Protein AF-A0A1F4N3Q9-F1 (afdb_monomer_lite)

Foldseek 3Di:
DPAQLVCVPDPGVVSVVCVVVVVDDPVVSVLVSLQVQLVVCVVPDDPVVSLVVVCVVVVVADSVNSVCSNPDDPDDPVVVVVVVVVVVVVVVCVVVVD

Secondary structure (DSSP, 8-state):
--S-TTTTTS-HHHHHHHHHTT-S-HHHHHHHHHHHHHHHHHTTS-HHHHHHHHHHH-TTS-HHHHHHHHH-----HHHHHHHHHHHHHHHHHHHHT-

Sequence (98 aa):
MRGNPIREFVPDHLYFSLKSMGFLDERTIRDYYLKKKFENLRAQYSPRQIFGILQKEFPYICEDTIRKIIYTRRNTREEDEFNFSKESEEKWKVFAGL

Radius of gyration: 17.72 Å; chains: 1; bounding box: 36×23×58 Å

Structure (mmCIF, N/CA/C/O backbone):
data_AF-A0A1F4N3Q9-F1
#
_entry.id   AF-A0A1F4N3Q9-F1
#
loop_
_atom_site.group_PDB
_atom_site.id
_atom_site.type_symbol
_atom_site.label_atom_id
_atom_site.label_alt_id
_atom_site.label_comp_id
_atom_site.label_asym_id
_atom_site.label_entity_id
_atom_site.label_seq_id
_atom_site.pdbx_PDB_ins_code
_atom_site.Cartn_x
_atom_site.Cartn_y
_atom_site.Cartn_z
_atom_site.occupancy
_atom_site.B_iso_or_equiv
_atom_site.auth_seq_id
_atom_site.auth_comp_id
_atom_site.auth_asym_id
_atom_site.auth_atom_id
_atom_site.pdbx_PDB_model_num
ATOM 1 N N . MET A 1 1 ? -2.819 -7.042 -8.864 1.00 65.56 1 MET A N 1
ATOM 2 C CA . MET A 1 1 ? -3.621 -5.831 -9.175 1.00 65.56 1 MET A CA 1
ATOM 3 C C . MET A 1 1 ? -3.981 -5.873 -10.656 1.00 65.56 1 MET A C 1
ATOM 5 O O . MET A 1 1 ? -3.107 -6.224 -11.437 1.00 65.56 1 MET A O 1
ATOM 9 N N . ARG A 1 2 ? -5.239 -5.606 -11.043 1.00 69.75 2 ARG A N 1
ATOM 10 C CA . ARG A 1 2 ? -5.732 -5.809 -12.429 1.00 69.75 2 ARG A CA 1
ATOM 11 C C . ARG A 1 2 ? -5.731 -4.548 -13.321 1.00 69.75 2 ARG A C 1
ATOM 13 O O . ARG A 1 2 ? -6.232 -4.612 -14.432 1.00 69.75 2 ARG A O 1
ATOM 20 N N . GLY A 1 3 ? -5.176 -3.421 -12.871 1.00 88.06 3 GLY A N 1
ATOM 21 C CA . GLY A 1 3 ? -5.146 -2.168 -13.642 1.00 88.06 3 GLY A CA 1
ATOM 22 C C . GLY A 1 3 ? -3.999 -1.250 -13.224 1.00 88.06 3 GLY A C 1
ATOM 23 O O . GLY A 1 3 ? -3.131 -1.685 -12.470 1.00 88.06 3 GLY A O 1
ATOM 24 N N . ASN A 1 4 ? -4.015 -0.001 -13.700 1.00 93.12 4 ASN A N 1
ATOM 25 C CA . ASN A 1 4 ? -3.033 1.036 -13.376 1.00 93.12 4 ASN A CA 1
ATOM 26 C C . ASN A 1 4 ? -3.429 1.798 -12.089 1.00 93.12 4 ASN A C 1
ATOM 28 O O . ASN A 1 4 ? -4.323 2.649 -12.124 1.00 93.12 4 ASN A O 1
ATOM 32 N N . PRO A 1 5 ? -2.788 1.52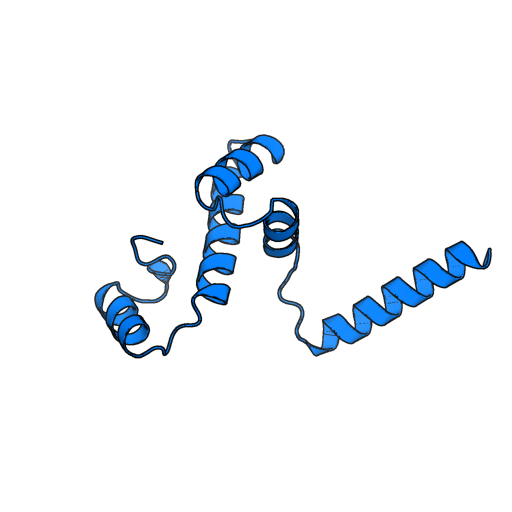3 -10.941 1.00 92.88 5 PRO A N 1
ATOM 33 C CA . PRO A 1 5 ? -3.093 2.199 -9.679 1.00 92.88 5 PRO A CA 1
ATOM 34 C C . PRO A 1 5 ? -2.591 3.645 -9.613 1.00 92.88 5 PRO A C 1
ATOM 36 O O . PRO A 1 5 ? -3.044 4.394 -8.752 1.00 92.88 5 PRO A O 1
ATOM 39 N N . ILE A 1 6 ? -1.680 4.036 -10.507 1.00 94.25 6 ILE A N 1
ATOM 40 C CA . ILE A 1 6 ? -1.025 5.349 -10.546 1.00 94.25 6 ILE A CA 1
ATOM 41 C C . ILE A 1 6 ? -1.454 6.155 -11.776 1.00 94.25 6 ILE A C 1
ATOM 43 O O . ILE A 1 6 ? -0.704 6.987 -12.280 1.00 94.25 6 ILE A O 1
ATOM 47 N N . ARG A 1 7 ? -2.684 5.928 -12.257 1.00 95.19 7 ARG A N 1
ATOM 48 C CA . ARG A 1 7 ? -3.199 6.551 -13.486 1.00 95.19 7 ARG A CA 1
ATOM 49 C C . ARG A 1 7 ? -3.292 8.075 -13.460 1.00 95.19 7 ARG A C 1
ATOM 51 O O . ARG A 1 7 ? -3.394 8.694 -14.508 1.00 95.19 7 ARG A O 1
ATOM 58 N N . GLU A 1 8 ? -3.277 8.662 -12.267 1.00 93.19 8 GLU A N 1
ATOM 59 C CA . GLU A 1 8 ? -3.204 10.115 -12.072 1.00 93.19 8 GLU A CA 1
ATOM 60 C C . GLU A 1 8 ? -1.817 10.695 -12.374 1.00 93.19 8 GLU A C 1
ATOM 62 O O . GLU A 1 8 ? -1.704 11.887 -12.629 1.00 93.19 8 GLU A O 1
ATOM 67 N N . PHE A 1 9 ? -0.775 9.859 -12.368 1.00 93.88 9 PHE A N 1
ATOM 68 C CA . PHE A 1 9 ? 0.603 10.257 -12.653 1.00 93.88 9 PHE A CA 1
ATOM 69 C C . PHE A 1 9 ? 1.069 9.782 -14.027 1.00 93.88 9 PHE A C 1
ATOM 71 O O . PHE A 1 9 ? 1.833 10.471 -14.696 1.00 93.88 9 PHE A O 1
ATOM 78 N N . VAL A 1 10 ? 0.645 8.583 -14.435 1.00 94.81 10 VAL A N 1
ATOM 79 C CA . VAL A 1 10 ? 1.153 7.909 -15.632 1.00 94.81 10 VAL A CA 1
ATOM 80 C C . VAL A 1 10 ? -0.017 7.322 -16.420 1.00 94.81 10 VAL A C 1
ATOM 82 O O . VAL A 1 10 ? -0.774 6.531 -15.854 1.00 94.81 10 VAL A O 1
AT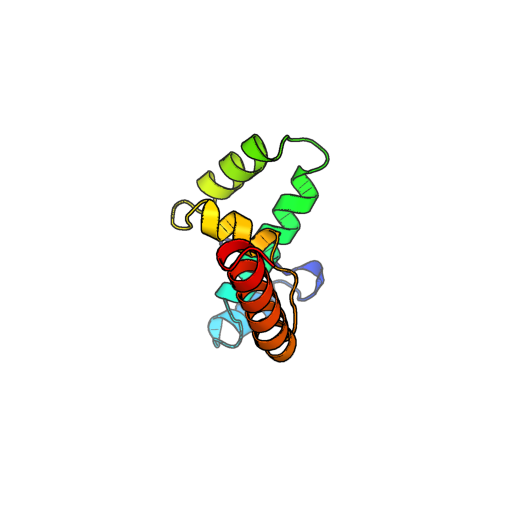OM 85 N N . PRO A 1 11 ? -0.174 7.645 -17.716 1.00 97.00 11 PRO A N 1
ATOM 86 C CA . PRO A 1 11 ? -1.233 7.073 -18.539 1.00 97.00 11 PRO A CA 1
ATOM 87 C C . PRO A 1 11 ? -1.068 5.557 -18.698 1.00 97.00 11 PRO A C 1
ATOM 89 O O . PRO A 1 11 ? 0.041 5.024 -18.663 1.00 97.00 11 PRO A O 1
ATOM 92 N N . ASP A 1 12 ? -2.186 4.860 -18.913 1.00 96.25 12 ASP A N 1
ATOM 93 C CA . ASP A 1 12 ? -2.249 3.393 -18.861 1.00 96.25 12 ASP A CA 1
ATOM 94 C C . ASP A 1 12 ? -1.241 2.713 -19.803 1.00 96.25 12 ASP A C 1
ATOM 96 O O . ASP A 1 12 ? -0.536 1.798 -19.383 1.00 96.25 12 ASP A O 1
ATOM 100 N N . HIS A 1 13 ? -1.093 3.201 -21.040 1.00 96.50 13 HIS A N 1
ATOM 101 C CA . HIS A 1 13 ? -0.139 2.636 -22.001 1.00 96.50 13 HIS A CA 1
ATOM 102 C C . HIS A 1 13 ? 1.313 2.694 -21.492 1.00 96.50 13 HIS A C 1
ATOM 104 O O . HIS A 1 13 ? 2.040 1.710 -21.601 1.00 96.50 13 HIS A O 1
ATOM 110 N N . LEU A 1 14 ? 1.729 3.810 -20.882 1.00 97.00 14 LEU A N 1
ATOM 111 C CA . LEU A 1 14 ? 3.084 3.977 -20.360 1.00 97.00 14 LEU A CA 1
ATOM 112 C C . LEU A 1 14 ? 3.299 3.128 -19.103 1.00 97.00 14 LEU A C 1
ATOM 114 O O . LEU A 1 14 ? 4.343 2.495 -18.965 1.00 97.00 14 LEU A O 1
ATOM 118 N N . TYR A 1 15 ? 2.293 3.050 -18.225 1.00 96.75 15 TYR A N 1
ATOM 119 C CA . TYR A 1 15 ? 2.329 2.177 -17.051 1.00 96.75 15 TYR A CA 1
ATOM 120 C C . TYR A 1 15 ? 2.574 0.717 -17.448 1.00 96.75 15 TYR A C 1
ATOM 122 O O . TYR A 1 15 ? 3.460 0.069 -16.892 1.00 96.75 15 TYR A O 1
ATOM 130 N N . PHE A 1 16 ? 1.822 0.202 -18.426 1.00 95.44 16 PHE A N 1
ATOM 131 C CA . PHE A 1 16 ? 1.969 -1.184 -18.869 1.00 95.44 16 PHE A CA 1
ATOM 132 C C . PHE A 1 16 ? 3.316 -1.440 -19.557 1.00 95.44 16 PHE A C 1
ATOM 134 O O . PHE A 1 16 ? 3.929 -2.475 -19.288 1.00 95.44 16 PHE A O 1
ATOM 141 N N . SER A 1 17 ? 3.827 -0.493 -20.351 1.00 97.06 17 SER A N 1
ATOM 142 C CA . SER A 1 17 ? 5.169 -0.590 -20.942 1.00 97.06 17 SER A CA 1
ATOM 143 C C . SER A 1 17 ? 6.258 -0.649 -19.869 1.00 97.06 17 SER A C 1
ATOM 145 O O . SER A 1 17 ? 7.028 -1.609 -19.838 1.00 97.06 17 SER A O 1
ATOM 147 N N . LEU A 1 18 ? 6.278 0.303 -18.928 1.00 96.06 18 LEU A N 1
ATOM 148 C CA . LEU A 1 18 ? 7.255 0.324 -17.831 1.00 96.06 18 LEU A CA 1
ATOM 149 C C . LEU A 1 18 ? 7.170 -0.938 -16.967 1.00 96.06 18 LEU A C 1
ATOM 151 O O . LEU A 1 18 ? 8.195 -1.488 -16.564 1.00 96.06 18 LEU A O 1
ATOM 155 N N . LYS A 1 19 ? 5.949 -1.426 -16.723 1.00 94.19 19 LYS A N 1
ATOM 156 C CA . LYS A 1 19 ? 5.715 -2.671 -15.996 1.00 94.19 19 LYS A CA 1
ATOM 157 C C . LYS A 1 19 ? 6.321 -3.876 -16.717 1.00 94.19 19 LYS A C 1
ATOM 159 O O . LYS A 1 19 ? 7.011 -4.664 -16.081 1.00 94.19 19 LYS A O 1
ATOM 164 N N . SER A 1 20 ? 6.084 -4.018 -18.023 1.00 94.69 20 SER A N 1
ATOM 165 C CA . SER A 1 20 ? 6.613 -5.144 -18.813 1.00 94.69 20 SER A CA 1
ATOM 166 C C . SER A 1 20 ? 8.142 -5.182 -18.869 1.00 94.69 20 SER A C 1
ATOM 168 O O . SER A 1 20 ? 8.723 -6.255 -18.974 1.00 94.69 20 SER A O 1
ATOM 170 N N . MET A 1 21 ? 8.785 -4.019 -18.750 1.00 96.69 21 MET A N 1
ATOM 171 C CA . MET A 1 21 ? 10.241 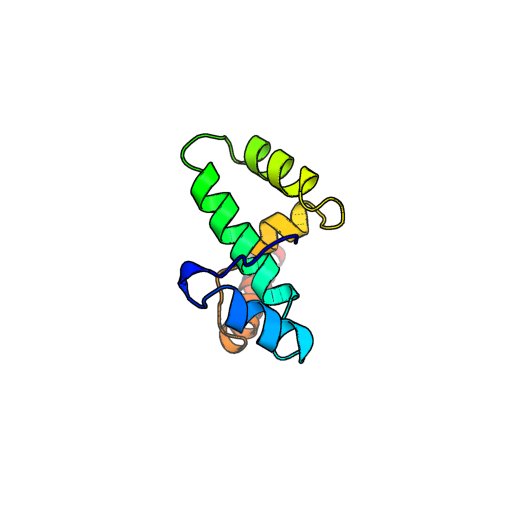-3.882 -18.731 1.00 96.69 21 MET A CA 1
ATOM 172 C C . MET A 1 21 ? 10.844 -4.035 -17.325 1.00 96.69 21 MET A C 1
ATOM 174 O O . MET A 1 21 ? 12.061 -4.005 -17.180 1.00 96.69 21 MET A O 1
ATOM 178 N N . GLY A 1 22 ? 10.019 -4.176 -16.280 1.00 94.75 22 GLY A N 1
ATOM 179 C CA . GLY A 1 22 ? 10.488 -4.304 -14.898 1.00 94.75 22 GLY A CA 1
ATOM 180 C C . GLY A 1 22 ? 10.963 -2.995 -14.254 1.00 94.75 22 GLY A C 1
ATOM 181 O O . GLY A 1 22 ? 11.608 -3.036 -13.212 1.00 94.75 22 GLY A O 1
ATOM 182 N N . PHE A 1 23 ? 10.632 -1.830 -14.825 1.00 96.44 23 PHE A N 1
ATOM 183 C CA . PHE A 1 23 ? 11.027 -0.521 -14.274 1.00 96.44 23 PHE A CA 1
ATOM 184 C C . PHE A 1 23 ? 10.189 -0.067 -13.073 1.00 96.44 23 PHE A C 1
ATOM 186 O O . PHE A 1 23 ? 10.484 0.957 -12.458 1.00 96.44 23 PHE A O 1
ATOM 193 N N . LEU A 1 24 ? 9.118 -0.791 -12.751 1.00 94.88 24 LEU A N 1
ATOM 194 C CA . LEU A 1 24 ? 8.188 -0.432 -11.691 1.00 94.88 24 LEU A CA 1
ATOM 195 C C . LEU A 1 24 ? 8.342 -1.361 -10.489 1.00 94.88 24 LEU A C 1
ATOM 197 O O . LEU A 1 24 ? 8.190 -2.574 -10.614 1.00 94.88 24 LEU A O 1
ATOM 201 N N . ASP A 1 25 ? 8.545 -0.777 -9.308 1.00 93.81 25 ASP A N 1
ATOM 202 C CA . ASP A 1 25 ? 8.475 -1.525 -8.056 1.00 93.81 25 ASP A CA 1
ATOM 203 C C . ASP A 1 25 ? 7.010 -1.805 -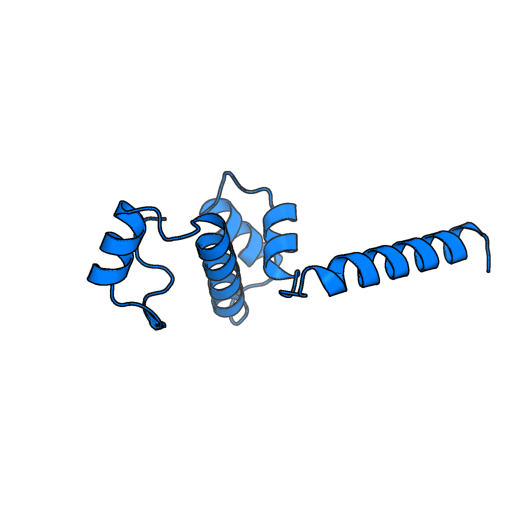7.685 1.00 93.81 25 ASP A C 1
ATOM 205 O O . ASP A 1 25 ? 6.286 -0.945 -7.166 1.00 93.81 25 ASP A O 1
ATOM 209 N N . GLU A 1 26 ? 6.572 -3.038 -7.943 1.00 90.94 26 GLU A N 1
ATOM 210 C CA . GLU A 1 26 ? 5.216 -3.489 -7.636 1.00 90.94 26 GLU A CA 1
ATOM 211 C C . GLU A 1 26 ? 4.870 -3.354 -6.149 1.00 90.94 26 GLU A C 1
ATOM 213 O O . GLU A 1 26 ? 3.712 -3.078 -5.818 1.00 90.94 26 GLU A O 1
ATOM 218 N N . ARG A 1 27 ? 5.854 -3.508 -5.250 1.00 92.00 27 ARG A N 1
ATOM 219 C CA . ARG A 1 27 ? 5.640 -3.390 -3.804 1.00 92.00 27 ARG A CA 1
ATOM 220 C C . ARG A 1 27 ? 5.279 -1.957 -3.442 1.00 92.00 27 ARG A C 1
ATOM 222 O O . ARG A 1 27 ? 4.241 -1.731 -2.824 1.00 92.00 27 ARG A O 1
ATOM 229 N N . THR A 1 28 ? 6.096 -0.997 -3.863 1.00 92.88 28 THR A N 1
ATOM 230 C CA . THR A 1 28 ? 5.852 0.426 -3.591 1.00 92.88 28 THR A CA 1
ATOM 231 C C . THR A 1 28 ? 4.532 0.894 -4.204 1.00 92.88 28 THR A C 1
ATOM 233 O O . THR A 1 28 ? 3.760 1.610 -3.564 1.00 92.88 28 THR A O 1
ATOM 236 N N . ILE A 1 29 ? 4.221 0.441 -5.418 1.00 94.69 29 ILE A N 1
ATOM 237 C CA . ILE A 1 29 ? 2.968 0.775 -6.100 1.00 94.69 29 ILE A CA 1
ATOM 238 C C . ILE A 1 29 ? 1.747 0.218 -5.356 1.00 94.69 29 ILE A C 1
ATOM 240 O O . ILE A 1 29 ? 0.740 0.915 -5.195 1.00 94.69 29 ILE A O 1
ATOM 244 N N . ARG A 1 30 ? 1.825 -1.028 -4.884 1.00 94.50 30 ARG A N 1
ATOM 245 C CA . ARG A 1 30 ? 0.781 -1.652 -4.065 1.00 94.50 30 ARG A CA 1
ATOM 246 C C . ARG A 1 30 ? 0.578 -0.898 -2.755 1.00 94.50 30 ARG A C 1
ATOM 248 O O . ARG A 1 30 ? -0.563 -0.644 -2.378 1.00 94.50 30 ARG A O 1
ATOM 255 N N . ASP A 1 31 ? 1.662 -0.532 -2.082 1.00 94.50 31 ASP A N 1
ATOM 256 C CA . ASP A 1 31 ? 1.614 0.168 -0.799 1.00 94.50 31 ASP A CA 1
ATOM 257 C C . ASP A 1 31 ? 0.993 1.568 -0.961 1.00 94.50 31 ASP A C 1
ATOM 259 O O . ASP A 1 31 ? 0.145 1.974 -0.164 1.00 94.50 31 ASP A O 1
ATOM 263 N N . TYR A 1 32 ? 1.322 2.275 -2.048 1.00 94.38 32 TYR A N 1
ATOM 264 C CA . TYR A 1 32 ? 0.643 3.515 -2.434 1.00 94.38 32 TYR A CA 1
ATOM 265 C C . TYR A 1 32 ? -0.858 3.297 -2.685 1.00 94.38 32 TYR A C 1
ATOM 267 O O . TYR A 1 32 ? -1.687 4.047 -2.166 1.00 94.38 32 TYR A O 1
ATOM 275 N N . TYR A 1 33 ? -1.230 2.254 -3.433 1.00 94.50 33 TYR A N 1
ATOM 276 C CA . TYR A 1 33 ? -2.636 1.953 -3.707 1.00 94.50 33 TYR A CA 1
ATOM 277 C C . TYR A 1 33 ? -3.424 1.636 -2.430 1.00 94.50 33 TYR A C 1
ATOM 279 O O . TYR A 1 33 ? -4.537 2.134 -2.268 1.00 94.50 33 TYR A O 1
ATOM 287 N N . LEU A 1 34 ? -2.844 0.863 -1.504 1.00 94.75 34 LEU A N 1
ATOM 288 C CA . LEU A 1 34 ? -3.433 0.575 -0.193 1.00 94.75 34 LEU A CA 1
ATOM 289 C C . LEU A 1 34 ? -3.708 1.863 0.590 1.00 94.75 34 LEU A C 1
ATOM 291 O O . LEU A 1 34 ? -4.824 2.049 1.072 1.00 94.75 34 LEU A O 1
ATOM 295 N N . LYS A 1 35 ? -2.729 2.777 0.655 1.00 94.25 35 LYS A N 1
ATOM 296 C CA . LYS A 1 35 ? -2.885 4.092 1.302 1.00 94.25 35 LYS A CA 1
ATOM 297 C C . LYS A 1 35 ? -4.011 4.902 0.670 1.00 94.25 35 LYS A C 1
ATOM 299 O O . LYS A 1 35 ? -4.924 5.335 1.365 1.00 94.25 35 LYS A O 1
ATOM 304 N N . LYS A 1 36 ? -3.988 5.053 -0.655 1.00 93.81 36 LYS A N 1
ATOM 305 C CA . LYS A 1 36 ? -5.014 5.802 -1.389 1.00 93.81 36 LYS A CA 1
ATOM 306 C C . LYS A 1 36 ? -6.410 5.229 -1.151 1.00 93.81 36 LYS A C 1
ATOM 308 O O . LYS A 1 36 ? -7.364 5.970 -0.927 1.00 93.81 36 LYS A O 1
ATOM 313 N N . LYS A 1 37 ? -6.542 3.902 -1.189 1.00 94.62 37 LYS A N 1
ATOM 314 C CA . LYS A 1 37 ? -7.826 3.237 -0.978 1.00 94.62 37 LYS A CA 1
ATOM 315 C C . LYS A 1 37 ? -8.319 3.383 0.458 1.00 94.62 37 LYS A C 1
ATOM 317 O O . LYS A 1 37 ? -9.508 3.616 0.648 1.00 94.62 37 LYS A O 1
ATOM 322 N N . PHE A 1 38 ? -7.426 3.296 1.442 1.00 95.12 38 PHE A N 1
ATOM 323 C CA . PHE A 1 38 ? -7.756 3.568 2.838 1.00 95.12 38 PHE A CA 1
ATOM 324 C C . PHE A 1 38 ? -8.318 4.984 3.015 1.00 95.12 38 PHE A C 1
ATOM 326 O O . PHE A 1 38 ? -9.406 5.133 3.567 1.00 95.12 38 PHE A O 1
ATOM 333 N N . GLU A 1 39 ? -7.636 6.003 2.482 1.00 93.69 39 GLU A N 1
ATOM 334 C CA . GLU A 1 39 ? -8.092 7.397 2.584 1.00 93.69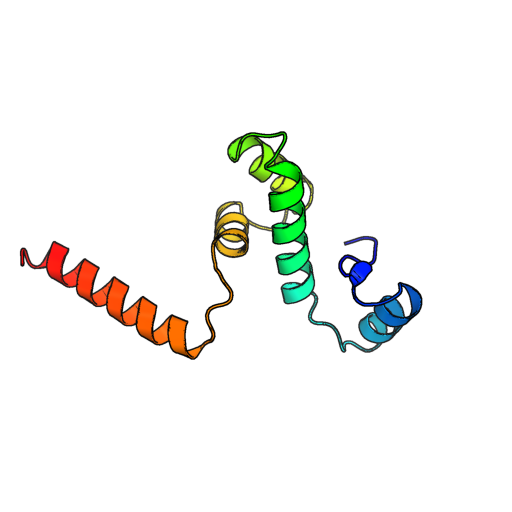 39 GLU A CA 1
ATOM 335 C C . GLU A 1 39 ? -9.454 7.613 1.911 1.00 93.69 39 GLU A C 1
ATOM 337 O O . GLU A 1 39 ? -10.342 8.227 2.498 1.00 93.69 39 GLU A O 1
ATOM 342 N N . ASN A 1 40 ? -9.680 7.016 0.736 1.00 94.62 40 ASN A N 1
ATOM 343 C CA . ASN A 1 40 ? -10.975 7.097 0.052 1.00 94.62 40 ASN A CA 1
ATOM 344 C C . ASN A 1 40 ? -12.125 6.462 0.854 1.00 94.62 40 ASN A C 1
ATOM 346 O O . ASN A 1 40 ? -13.265 6.914 0.766 1.00 94.62 40 ASN A O 1
ATOM 350 N N . LEU A 1 41 ? -11.849 5.402 1.621 1.00 94.94 41 LEU A N 1
ATOM 351 C CA . LEU A 1 41 ? -12.864 4.697 2.411 1.00 94.94 41 LEU A CA 1
ATOM 352 C C . LEU A 1 41 ? -13.106 5.343 3.782 1.00 94.94 41 LEU A C 1
ATOM 354 O O . LEU A 1 41 ? -14.162 5.129 4.381 1.00 94.94 41 LEU A O 1
ATOM 358 N N . ARG A 1 42 ? -12.163 6.152 4.273 1.00 93.56 42 ARG A N 1
ATOM 359 C CA . ARG A 1 42 ? -12.198 6.764 5.609 1.00 93.56 42 ARG A CA 1
ATOM 360 C C . ARG A 1 42 ? -13.385 7.701 5.829 1.00 93.56 42 ARG A C 1
ATOM 362 O O . ARG A 1 42 ? -13.823 7.860 6.962 1.00 93.56 42 ARG A O 1
ATOM 369 N N . ALA A 1 43 ? -13.929 8.280 4.759 1.00 93.25 43 ALA A N 1
ATOM 370 C CA . ALA A 1 43 ? -15.119 9.126 4.827 1.00 93.25 43 ALA A CA 1
ATOM 371 C C . ALA A 1 43 ? -16.422 8.344 5.093 1.00 93.25 43 ALA A C 1
ATOM 373 O O . ALA A 1 43 ? -17.410 8.941 5.504 1.00 93.25 43 ALA A O 1
ATOM 374 N N . GLN A 1 44 ? -16.446 7.031 4.833 1.00 95.12 44 GLN A N 1
ATOM 375 C CA . GLN A 1 44 ? -17.682 6.234 4.800 1.00 95.12 44 GLN A CA 1
ATOM 376 C C . GLN A 1 44 ? -17.678 5.039 5.763 1.00 95.12 44 GLN A C 1
ATOM 378 O O . GLN A 1 44 ? -18.742 4.531 6.106 1.00 95.12 44 GLN A O 1
ATOM 383 N N . TYR A 1 45 ? -16.506 4.572 6.200 1.00 95.44 45 TYR A N 1
ATOM 384 C CA . TYR A 1 45 ? -16.372 3.325 6.952 1.00 95.44 45 TYR A CA 1
ATOM 385 C C . TYR A 1 45 ? -15.494 3.487 8.191 1.00 95.44 45 TYR A C 1
ATOM 387 O O . TYR A 1 45 ? -14.538 4.263 8.214 1.00 95.44 45 TYR A O 1
ATOM 395 N N . SER A 1 46 ? -15.778 2.686 9.221 1.00 94.31 46 SER A N 1
ATOM 396 C CA . SER A 1 46 ? -14.895 2.574 10.385 1.00 94.31 46 SER A CA 1
ATOM 397 C C . SER A 1 46 ? -13.571 1.886 10.014 1.00 94.31 46 SER A C 1
ATOM 399 O O . SER A 1 46 ? -13.559 1.032 9.120 1.00 94.31 46 SER A O 1
ATOM 401 N N . PRO A 1 47 ? -12.461 2.147 10.732 1.00 89.50 47 PRO A N 1
ATOM 402 C CA . PRO A 1 47 ? -11.173 1.510 10.448 1.00 89.50 47 PRO A CA 1
ATOM 403 C C . PRO A 1 47 ? -11.251 -0.020 10.357 1.00 89.50 47 PRO A C 1
ATOM 405 O O . PRO A 1 47 ? -10.710 -0.605 9.426 1.00 89.50 47 PRO A O 1
ATOM 408 N N . ARG A 1 48 ? -11.997 -0.675 11.260 1.00 92.12 48 ARG A N 1
ATOM 409 C CA . ARG A 1 48 ? -12.183 -2.137 11.257 1.00 92.12 48 ARG A CA 1
ATOM 410 C C . ARG A 1 48 ? -12.838 -2.641 9.966 1.00 92.12 48 ARG A C 1
ATOM 412 O O . ARG A 1 48 ? -12.425 -3.666 9.430 1.00 92.12 48 ARG A O 1
ATOM 419 N N . GLN A 1 49 ? -13.841 -1.923 9.459 1.00 96.19 49 GLN A N 1
ATOM 420 C CA . GLN A 1 49 ? -14.489 -2.257 8.188 1.00 96.19 49 GLN A CA 1
ATOM 421 C C . GLN A 1 49 ? -13.527 -2.061 7.014 1.00 96.19 49 GLN A C 1
ATOM 423 O O . GLN A 1 49 ? -13.462 -2.921 6.139 1.00 96.19 49 GLN A O 1
ATOM 428 N N . ILE A 1 50 ? -12.743 -0.979 7.021 1.00 95.44 50 ILE A N 1
ATOM 429 C CA . ILE A 1 50 ? -11.754 -0.703 5.973 1.00 95.44 50 ILE A CA 1
ATOM 430 C C . ILE A 1 50 ? -10.689 -1.800 5.934 1.00 95.44 50 ILE A C 1
ATOM 432 O O . ILE A 1 50 ? -10.428 -2.335 4.860 1.00 95.44 50 ILE A O 1
ATOM 436 N N . PHE A 1 51 ? -10.127 -2.198 7.081 1.00 92.69 51 PHE A N 1
ATOM 437 C CA . PHE A 1 51 ? -9.176 -3.313 7.142 1.00 92.69 51 PHE A CA 1
ATOM 438 C C . PHE A 1 51 ? -9.786 -4.605 6.597 1.00 92.69 51 PHE A C 1
ATOM 440 O O . PHE A 1 51 ? -9.160 -5.263 5.773 1.00 92.69 51 PHE A O 1
ATOM 447 N N . GLY A 1 52 ? -11.038 -4.915 6.945 1.00 95.62 52 GLY A N 1
ATOM 448 C CA . GLY A 1 52 ? -11.751 -6.058 6.372 1.00 95.62 52 GLY A CA 1
ATOM 449 C C . GLY A 1 52 ? -11.921 -5.980 4.846 1.00 95.62 52 GLY A C 1
ATOM 450 O O . GLY A 1 52 ? -11.801 -6.998 4.166 1.00 95.62 52 GLY A O 1
ATOM 451 N N . ILE A 1 53 ? -12.171 -4.791 4.287 1.00 96.75 53 ILE A N 1
ATOM 452 C CA . ILE A 1 53 ? -12.255 -4.574 2.831 1.00 96.75 53 ILE A CA 1
ATOM 453 C C . ILE A 1 53 ? -10.885 -4.781 2.175 1.00 96.75 53 ILE A C 1
ATOM 455 O O . ILE A 1 53 ? -10.780 -5.523 1.198 1.00 96.75 53 ILE A O 1
ATOM 459 N N . LEU A 1 54 ? -9.835 -4.162 2.719 1.00 95.31 54 LEU A N 1
ATOM 460 C CA . LEU A 1 54 ? -8.477 -4.267 2.182 1.00 95.31 54 LEU A CA 1
ATOM 461 C C . LEU A 1 54 ? -7.949 -5.704 2.269 1.00 95.31 54 LEU A C 1
ATOM 463 O O . LEU A 1 54 ? -7.368 -6.191 1.306 1.00 95.31 54 LEU A O 1
ATOM 467 N N . GLN A 1 55 ? -8.218 -6.416 3.364 1.00 95.12 55 GLN A N 1
ATOM 468 C CA . GLN A 1 55 ? -7.834 -7.816 3.546 1.00 95.12 55 GLN A CA 1
ATOM 469 C C . GLN A 1 55 ? -8.506 -8.741 2.521 1.00 95.12 55 GLN A C 1
ATOM 471 O O . GLN A 1 55 ? -7.879 -9.671 2.024 1.00 95.12 55 GLN A O 1
ATOM 476 N N . LYS A 1 56 ? -9.771 -8.482 2.161 1.00 95.81 56 LYS A N 1
ATOM 477 C CA . LYS A 1 56 ? -10.468 -9.240 1.106 1.00 95.81 56 LYS A CA 1
ATOM 478 C C . LYS A 1 56 ? -9.846 -9.021 -0.273 1.00 95.81 56 LYS A C 1
ATOM 480 O O . LYS A 1 56 ? -9.817 -9.943 -1.082 1.00 95.81 56 LYS A O 1
ATOM 485 N N . GLU A 1 57 ? -9.366 -7.813 -0.554 1.00 94.19 57 GLU A N 1
ATOM 486 C CA . GLU A 1 57 ? -8.714 -7.481 -1.827 1.00 94.19 57 GLU A CA 1
ATOM 487 C C . GLU A 1 57 ? -7.252 -7.942 -1.884 1.00 94.19 57 GLU A C 1
ATOM 489 O O . GLU A 1 57 ? -6.748 -8.302 -2.950 1.00 94.19 57 GLU A O 1
ATOM 494 N N . PHE A 1 58 ? -6.592 -7.995 -0.728 1.00 93.88 58 PHE A N 1
ATOM 495 C CA . PHE A 1 58 ? -5.213 -8.435 -0.561 1.00 93.88 58 PHE A CA 1
ATOM 496 C C . PHE A 1 58 ? -5.103 -9.595 0.448 1.00 93.88 58 PHE A C 1
ATOM 498 O O . PHE A 1 58 ? -4.459 -9.431 1.485 1.00 93.88 58 PHE A O 1
ATOM 505 N N . PRO A 1 59 ? -5.659 -10.793 0.151 1.00 94.50 59 PRO A N 1
ATOM 506 C CA . PRO A 1 59 ? -5.721 -11.898 1.119 1.00 94.50 59 PRO A CA 1
ATOM 507 C C . PRO A 1 59 ? -4.357 -12.404 1.590 1.00 94.50 59 PRO A C 1
ATOM 509 O O . PRO A 1 59 ? -4.248 -13.008 2.651 1.00 94.50 59 PRO A O 1
ATOM 512 N N . TYR A 1 60 ? -3.320 -12.165 0.789 1.00 94.12 60 TYR A N 1
ATOM 513 C CA . TYR A 1 60 ? -1.944 -12.586 1.037 1.00 94.12 60 TYR A CA 1
ATOM 514 C C . TYR A 1 60 ? -1.153 -11.620 1.935 1.00 94.12 60 TYR A C 1
ATOM 516 O O . TYR A 1 60 ? 0.005 -11.889 2.245 1.00 94.12 60 TYR A O 1
ATOM 524 N N . ILE A 1 61 ? -1.728 -10.476 2.317 1.00 93.50 61 ILE A N 1
ATOM 525 C CA . ILE A 1 61 ? -1.078 -9.486 3.183 1.00 93.50 61 ILE A CA 1
ATOM 526 C C . ILE A 1 61 ? -1.714 -9.586 4.562 1.00 93.50 61 ILE A C 1
ATOM 528 O O . ILE A 1 61 ? -2.927 -9.530 4.663 1.00 93.50 61 ILE A O 1
ATOM 532 N N . CYS A 1 62 ? -0.924 -9.720 5.624 1.00 95.25 62 CYS A N 1
ATOM 533 C CA . CYS A 1 62 ? -1.454 -9.719 6.989 1.00 95.25 62 CYS A CA 1
ATOM 534 C C . CYS A 1 62 ? -2.037 -8.341 7.361 1.00 95.25 62 CYS A C 1
ATOM 536 O O . CYS A 1 62 ? -1.482 -7.314 6.960 1.00 95.25 62 CYS A O 1
ATOM 538 N N . GLU A 1 63 ? -3.092 -8.295 8.181 1.00 92.00 63 GLU A N 1
ATOM 539 C CA . GLU A 1 63 ? -3.709 -7.037 8.633 1.00 92.00 63 GLU A CA 1
ATOM 540 C C . GLU A 1 63 ? -2.685 -6.106 9.307 1.00 92.00 63 GLU A C 1
ATOM 542 O O . GLU A 1 63 ? -2.661 -4.907 9.025 1.00 92.00 63 GLU A O 1
ATOM 547 N N . ASP A 1 64 ? -1.769 -6.646 10.116 1.00 92.56 64 ASP A N 1
ATOM 548 C CA . ASP A 1 64 ? -0.690 -5.863 10.736 1.00 92.56 64 ASP A CA 1
ATOM 549 C C . ASP A 1 64 ? 0.250 -5.247 9.699 1.00 92.56 64 ASP A C 1
ATOM 551 O O . ASP A 1 64 ? 0.738 -4.128 9.865 1.00 92.56 64 ASP A O 1
ATOM 555 N N . THR A 1 65 ? 0.496 -5.950 8.593 1.00 95.19 65 THR A N 1
ATOM 556 C CA . THR A 1 65 ? 1.272 -5.413 7.474 1.00 95.19 65 THR A CA 1
ATOM 557 C C . THR A 1 65 ? 0.507 -4.300 6.768 1.00 95.19 65 THR A C 1
ATOM 559 O O . THR A 1 65 ? 1.105 -3.274 6.456 1.00 95.19 65 THR A O 1
ATOM 562 N N . ILE A 1 66 ? -0.808 -4.446 6.571 1.00 94.44 66 ILE A N 1
ATOM 563 C CA . ILE A 1 66 ? -1.659 -3.381 6.017 1.00 94.44 66 ILE A CA 1
ATOM 564 C C . ILE A 1 66 ? -1.626 -2.145 6.930 1.00 94.44 66 ILE A C 1
ATOM 566 O O . ILE A 1 66 ? -1.443 -1.031 6.441 1.00 94.44 66 ILE A O 1
ATOM 570 N N . ARG A 1 67 ? -1.720 -2.327 8.255 1.00 92.56 67 ARG A N 1
ATOM 571 C CA . ARG A 1 67 ? -1.593 -1.246 9.249 1.00 92.56 67 ARG A CA 1
ATOM 572 C C . ARG A 1 67 ? -0.243 -0.548 9.153 1.00 92.56 67 ARG A C 1
ATOM 574 O O . ARG A 1 67 ? -0.215 0.674 9.044 1.00 92.56 67 ARG A O 1
ATOM 581 N N . LYS A 1 68 ? 0.860 -1.305 9.139 1.00 92.44 68 LYS A N 1
ATOM 582 C CA . LYS A 1 68 ? 2.209 -0.749 8.951 1.00 92.44 68 LYS A CA 1
ATOM 583 C C . LYS A 1 68 ? 2.284 0.057 7.662 1.00 92.44 68 LYS A C 1
ATOM 585 O O . LYS A 1 68 ? 2.670 1.211 7.699 1.00 92.44 68 LYS A O 1
ATOM 590 N N . ILE A 1 69 ? 1.819 -0.494 6.542 1.00 93.50 69 ILE A N 1
ATOM 591 C CA . ILE A 1 69 ? 1.794 0.227 5.266 1.00 93.50 69 ILE A CA 1
ATOM 592 C C . ILE A 1 69 ? 1.043 1.554 5.406 1.00 93.50 69 ILE A C 1
ATOM 594 O O . ILE A 1 69 ? 1.589 2.579 5.023 1.00 93.50 69 ILE A O 1
ATOM 598 N N . ILE A 1 70 ? -0.172 1.560 5.959 1.00 93.75 70 ILE A N 1
ATOM 599 C CA . ILE A 1 70 ? -1.008 2.767 6.062 1.00 93.75 70 ILE A CA 1
ATOM 600 C C . ILE A 1 70 ? -0.385 3.816 6.986 1.00 93.75 70 ILE A C 1
ATOM 602 O O . ILE A 1 70 ? -0.316 4.988 6.616 1.00 93.75 70 ILE A O 1
ATOM 606 N N . TYR A 1 71 ? 0.070 3.407 8.170 1.00 88.19 71 TYR A N 1
ATOM 607 C CA . TYR A 1 71 ? 0.503 4.331 9.219 1.00 88.19 71 TYR A CA 1
ATOM 608 C C . TYR A 1 71 ? 1.982 4.709 9.143 1.00 88.19 71 TYR A C 1
ATOM 610 O O . TYR A 1 71 ? 2.356 5.769 9.645 1.00 88.19 71 TYR A O 1
ATOM 618 N N . THR A 1 72 ? 2.820 3.917 8.473 1.00 85.88 72 THR A N 1
ATOM 619 C CA . THR A 1 72 ? 4.199 4.307 8.178 1.00 85.88 72 THR A CA 1
ATOM 620 C C . THR A 1 72 ? 4.171 5.438 7.151 1.00 85.88 72 THR A C 1
ATOM 622 O O . THR A 1 72 ? 3.934 5.240 5.949 1.00 85.88 72 THR A O 1
ATOM 625 N N . ARG A 1 73 ? 4.407 6.667 7.625 1.00 65.88 73 ARG A N 1
ATOM 626 C CA . ARG A 1 73 ? 4.793 7.782 6.754 1.00 65.88 73 ARG A CA 1
ATOM 627 C C . ARG A 1 73 ? 6.106 7.398 6.072 1.00 65.88 73 ARG A C 1
ATOM 629 O O . ARG A 1 73 ? 6.900 6.670 6.655 1.00 65.88 73 ARG A O 1
ATOM 636 N N . ARG A 1 74 ? 6.305 7.812 4.815 1.00 58.41 74 ARG A N 1
ATOM 637 C CA . ARG A 1 74 ? 7.626 7.700 4.176 1.00 58.41 74 ARG A CA 1
ATOM 638 C C . ARG A 1 74 ? 8.557 8.651 4.927 1.00 58.41 74 ARG A C 1
ATOM 640 O O . ARG A 1 74 ? 8.717 9.787 4.503 1.00 58.41 74 ARG A O 1
ATOM 647 N N . ASN A 1 75 ? 9.080 8.191 6.049 1.00 52.31 75 ASN A N 1
ATOM 648 C CA . ASN A 1 75 ? 10.272 8.736 6.651 1.00 52.31 75 ASN A CA 1
ATOM 649 C C . ASN A 1 75 ? 11.430 8.196 5.810 1.00 52.31 75 ASN A C 1
ATOM 651 O O . ASN A 1 75 ? 11.412 7.048 5.352 1.00 52.31 75 ASN A O 1
ATOM 655 N N . THR A 1 76 ? 12.358 9.067 5.442 1.00 52.25 76 THR A N 1
ATOM 656 C CA . THR A 1 76 ? 13.569 8.660 4.726 1.00 52.25 76 THR A CA 1
ATOM 657 C C . THR A 1 76 ? 14.321 7.629 5.576 1.00 52.25 76 THR A C 1
ATOM 659 O O . THR A 1 76 ? 14.196 7.624 6.796 1.00 52.25 76 THR A O 1
ATOM 662 N N . ARG A 1 77 ? 15.110 6.737 4.955 1.00 52.91 77 ARG A N 1
ATOM 663 C CA . ARG A 1 77 ? 15.875 5.682 5.663 1.00 52.91 77 ARG A CA 1
ATOM 664 C C . ARG A 1 77 ? 16.689 6.199 6.866 1.00 52.91 77 ARG A C 1
ATOM 666 O O . ARG A 1 77 ? 16.915 5.451 7.805 1.00 52.91 77 ARG A O 1
ATOM 673 N N . GLU A 1 78 ? 17.087 7.466 6.843 1.00 54.94 78 GLU A N 1
ATOM 674 C CA . GLU A 1 78 ? 17.826 8.154 7.911 1.00 54.94 78 GLU A CA 1
ATOM 675 C C . GLU A 1 78 ? 16.965 8.425 9.161 1.00 54.94 78 GLU A C 1
ATOM 677 O O . GLU A 1 78 ? 17.445 8.372 10.291 1.00 54.94 78 GLU A O 1
ATOM 682 N N . GLU A 1 79 ? 15.667 8.660 8.985 1.00 53.38 79 GLU A N 1
ATOM 683 C CA . GLU A 1 79 ? 14.726 8.894 10.081 1.00 53.38 79 GLU A CA 1
ATOM 684 C C . GLU A 1 79 ? 14.259 7.583 10.736 1.00 53.38 79 GLU A C 1
ATOM 686 O O . GLU A 1 79 ? 13.844 7.600 11.895 1.00 53.38 79 GLU A O 1
ATOM 691 N N . ASP A 1 80 ? 14.339 6.447 10.035 1.00 50.88 80 ASP A N 1
ATOM 692 C CA . ASP A 1 80 ? 14.028 5.125 10.597 1.00 50.88 80 ASP A CA 1
ATOM 693 C C . ASP A 1 80 ? 15.082 4.695 11.635 1.00 50.88 80 ASP A C 1
ATOM 695 O O . ASP A 1 80 ? 14.719 4.198 12.701 1.00 50.88 80 ASP A O 1
ATOM 699 N N .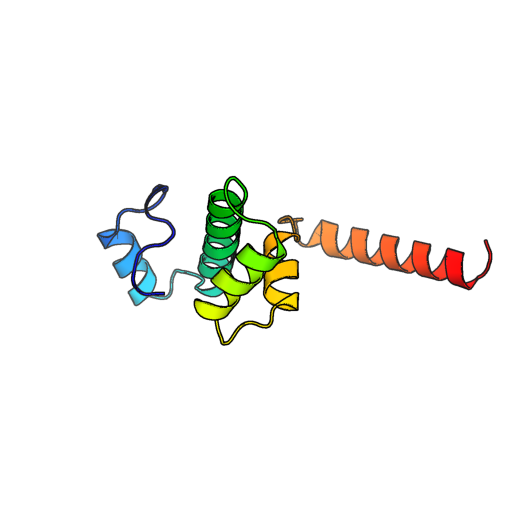 GLU A 1 81 ? 16.373 4.948 11.385 1.00 55.09 81 GLU A N 1
ATOM 700 C CA . GLU A 1 81 ? 17.450 4.694 12.359 1.00 55.09 81 GLU A CA 1
ATOM 701 C C . GLU A 1 81 ? 17.337 5.619 13.581 1.00 55.09 81 GLU A C 1
ATOM 703 O O . GLU A 1 81 ? 17.449 5.172 14.726 1.00 55.09 81 GLU A O 1
ATOM 708 N N . PHE A 1 82 ? 17.028 6.899 13.350 1.00 52.44 82 PHE A N 1
ATOM 709 C CA . PHE A 1 82 ? 16.837 7.883 14.414 1.00 52.44 82 PHE A CA 1
ATOM 710 C C . PHE A 1 82 ? 15.619 7.567 15.298 1.00 52.44 82 PHE A C 1
ATOM 712 O O . PHE A 1 82 ? 15.715 7.585 16.528 1.00 52.44 82 PHE A O 1
ATOM 719 N N . ASN A 1 83 ? 14.474 7.234 14.692 1.00 52.19 83 ASN A N 1
ATOM 720 C CA . ASN A 1 83 ? 13.253 6.921 15.436 1.00 52.19 83 ASN A CA 1
ATOM 721 C C . ASN A 1 83 ? 13.328 5.555 16.131 1.00 52.19 83 ASN A C 1
ATOM 723 O O . ASN A 1 83 ? 12.844 5.434 17.253 1.00 52.19 83 ASN A O 1
ATOM 727 N N . PHE A 1 84 ? 13.984 4.550 15.536 1.00 51.56 84 PHE A N 1
ATOM 728 C CA . PHE A 1 84 ? 14.232 3.267 16.203 1.00 51.56 84 PHE A CA 1
ATOM 729 C C . PHE A 1 84 ? 15.152 3.425 17.424 1.00 51.56 84 PHE A C 1
ATOM 731 O O . PHE A 1 84 ? 14.913 2.803 18.463 1.00 51.56 84 PHE A O 1
ATOM 738 N N . SER A 1 85 ? 16.163 4.301 17.334 1.00 58.59 85 SER A N 1
ATOM 739 C CA . SER A 1 85 ? 17.026 4.656 18.467 1.00 58.59 85 SER A CA 1
ATOM 740 C C . SER A 1 85 ? 16.236 5.341 19.586 1.00 58.59 85 SER A C 1
ATOM 742 O O . SER A 1 85 ? 16.354 4.954 20.747 1.00 58.59 85 SER A O 1
ATOM 744 N N . LYS A 1 86 ? 15.377 6.309 19.243 1.00 58.47 86 LYS A N 1
ATOM 745 C CA . LYS A 1 86 ? 14.500 7.013 20.195 1.00 58.47 86 LYS A CA 1
ATOM 746 C C . LYS A 1 86 ? 13.503 6.080 20.882 1.00 58.47 86 LYS A C 1
ATOM 748 O O . LYS A 1 86 ? 13.392 6.103 22.104 1.00 58.47 86 LYS A O 1
ATOM 753 N N . GLU A 1 87 ? 12.826 5.227 20.115 1.00 56.78 87 GLU A N 1
ATOM 754 C CA . GLU A 1 87 ? 11.847 4.273 20.647 1.00 56.78 87 GLU A CA 1
ATOM 755 C C . GLU A 1 87 ? 12.516 3.220 21.546 1.00 56.78 87 GLU A C 1
ATOM 757 O O . GLU A 1 87 ? 11.940 2.794 22.548 1.00 56.78 87 GLU A O 1
ATOM 762 N N . SER A 1 88 ? 13.752 2.822 21.225 1.00 57.06 88 SER A N 1
ATOM 763 C CA . SER A 1 88 ? 14.544 1.926 22.069 1.00 57.06 88 SER A CA 1
ATOM 764 C C . SER A 1 88 ? 14.953 2.611 23.376 1.00 57.06 88 SER A C 1
ATOM 766 O O . SER A 1 88 ? 14.720 2.048 24.441 1.00 57.06 88 SER A O 1
ATOM 768 N N . GLU A 1 89 ? 15.492 3.835 23.335 1.00 54.53 89 GLU A N 1
ATOM 769 C CA . GLU A 1 89 ? 15.858 4.600 24.540 1.00 54.53 89 GLU A CA 1
ATOM 770 C C . GLU A 1 89 ? 14.668 4.865 25.469 1.00 54.53 89 GLU A C 1
ATOM 772 O O . GLU A 1 89 ? 14.792 4.735 26.687 1.00 54.53 89 GLU A O 1
ATOM 777 N N . GLU A 1 90 ? 13.508 5.221 24.918 1.00 58.22 90 GLU A N 1
ATOM 778 C CA . GLU A 1 90 ? 12.295 5.462 25.704 1.00 58.22 90 GLU A CA 1
ATOM 779 C C . GLU A 1 90 ? 11.776 4.175 26.351 1.00 58.22 90 GLU A C 1
ATOM 781 O O . GLU A 1 90 ? 11.436 4.177 27.535 1.00 58.22 90 GLU A O 1
ATOM 786 N N . LYS A 1 91 ? 11.807 3.046 25.632 1.00 53.09 91 LYS A N 1
ATOM 787 C CA . LYS A 1 91 ? 11.476 1.735 26.211 1.00 53.09 91 LYS A CA 1
ATOM 788 C C . LYS A 1 91 ? 12.443 1.333 27.324 1.00 53.09 91 LYS A C 1
ATOM 790 O O . LYS A 1 91 ? 11.991 0.795 28.331 1.00 53.09 91 LYS A O 1
ATOM 795 N N . TRP A 1 92 ? 13.740 1.623 27.192 1.00 40.50 92 TRP A N 1
ATOM 796 C CA . TRP A 1 92 ? 14.731 1.330 28.234 1.00 40.50 92 TRP A CA 1
ATOM 797 C C . TRP A 1 92 ? 14.586 2.220 29.471 1.00 40.50 92 TRP A C 1
ATOM 799 O O . TRP A 1 92 ? 14.767 1.719 30.575 1.00 40.50 92 TRP A O 1
ATOM 809 N N . LYS A 1 93 ? 14.201 3.494 29.329 1.00 53.12 93 LYS A N 1
ATOM 810 C CA . LYS A 1 93 ? 13.920 4.384 30.475 1.00 53.12 93 LYS A CA 1
ATOM 811 C C . LYS A 1 93 ? 12.716 3.913 31.286 1.00 53.12 93 LYS A C 1
ATOM 813 O O . LYS A 1 93 ? 12.808 3.760 32.501 1.00 53.12 93 LYS A O 1
ATOM 818 N N . VAL A 1 94 ? 11.642 3.537 30.590 1.00 59.03 94 VAL A N 1
ATOM 819 C CA . VAL A 1 94 ? 10.449 2.944 31.211 1.00 59.03 94 VAL A CA 1
ATOM 820 C C . VAL A 1 94 ? 10.781 1.622 31.914 1.00 59.03 94 VAL A C 1
ATOM 822 O O . VAL A 1 94 ? 10.265 1.361 32.998 1.00 59.03 94 VAL A O 1
ATOM 825 N N . PHE A 1 95 ? 11.665 0.799 31.342 1.00 42.00 95 PHE A N 1
ATOM 826 C CA . PHE A 1 95 ? 12.082 -0.472 31.946 1.00 42.00 95 PHE A CA 1
ATOM 827 C C . PHE A 1 95 ? 13.087 -0.300 33.104 1.00 42.00 95 PHE A C 1
ATOM 829 O O . PHE A 1 95 ? 13.122 -1.130 34.009 1.00 42.00 95 PHE A O 1
ATOM 836 N N . ALA A 1 96 ? 13.883 0.774 33.098 1.00 51.97 96 ALA A N 1
ATOM 837 C CA . ALA A 1 96 ? 14.866 1.109 34.133 1.00 51.97 96 ALA A CA 1
ATOM 838 C C . ALA A 1 96 ? 14.298 1.965 35.284 1.00 51.97 96 ALA A C 1
ATOM 840 O O . ALA A 1 96 ? 15.016 2.230 36.247 1.00 51.97 96 ALA A O 1
ATOM 841 N N . GLY A 1 97 ? 13.027 2.379 35.209 1.00 53.28 97 GLY A N 1
ATOM 842 C CA . GLY A 1 97 ? 12.365 3.169 36.251 1.00 53.28 97 GLY A CA 1
ATOM 843 C C . GLY A 1 97 ? 12.878 4.609 36.377 1.00 53.28 97 GLY A C 1
ATOM 844 O O . GLY A 1 97 ? 12.881 5.141 37.487 1.00 53.28 97 GLY A O 1
ATOM 845 N N . LEU A 1 98 ? 13.324 5.214 35.267 1.00 54.03 98 LEU A N 1
ATOM 846 C CA . LEU A 1 98 ? 13.783 6.609 35.168 1.00 54.03 98 LEU A CA 1
ATOM 847 C C . LEU A 1 98 ? 12.837 7.462 34.320 1.00 54.03 98 LEU A C 1
ATOM 849 O O . LEU A 1 98 ? 12.438 6.995 33.229 1.00 54.03 98 LEU A O 1
#

pLDDT: mean 82.93, std 18.07, range [40.5, 97.06]